Protein AF-A0A3R7E084-F1 (afdb_monomer)

Mean predicted aligned error: 5.72 Å

Sequence (171 aa):
MRIHSAKRRTLEVGSLAIGVVLSLILIKILPYFLVARTPYEIAILFHFLCGVFVVSAVGMILEEDSRLGGLLLAAISIPLLYHSSSVGYIIIEGLLAGMVVGCLLDLYVIYKNRFDVLAGTSRTFLTGFFIIFTVYLSYGFLMQLPSVSAMDVYKFIILFALLISLYILLL

Structure (mmCIF, N/CA/C/O backbone):
data_AF-A0A3R7E084-F1
#
_entry.id   AF-A0A3R7E084-F1
#
loop_
_atom_site.group_PDB
_atom_site.id
_atom_site.type_symbol
_atom_site.label_atom_id
_atom_site.label_alt_id
_atom_site.label_comp_id
_atom_site.label_asym_id
_atom_site.label_entity_id
_atom_site.label_seq_id
_atom_site.pdbx_PDB_ins_code
_atom_site.Cartn_x
_atom_site.Cartn_y
_atom_site.Cartn_z
_atom_site.occupancy
_atom_site.B_iso_or_equiv
_atom_site.auth_seq_id
_atom_site.auth_comp_id
_atom_site.auth_asym_id
_atom_site.auth_atom_id
_atom_site.pdbx_PDB_model_num
ATOM 1 N N . MET A 1 1 ? -8.320 16.146 30.839 1.00 42.44 1 MET A N 1
ATOM 2 C CA . MET A 1 1 ? -8.218 15.238 29.671 1.00 42.44 1 MET A CA 1
ATOM 3 C C . MET A 1 1 ? -7.923 16.012 28.365 1.00 42.44 1 MET A C 1
ATOM 5 O O . MET A 1 1 ? -8.680 15.929 27.415 1.00 42.44 1 MET A O 1
ATOM 9 N N . ARG A 1 2 ? -6.834 16.806 28.297 1.00 40.50 2 ARG A N 1
ATOM 10 C CA . ARG A 1 2 ? -6.445 17.592 27.090 1.00 40.50 2 ARG A CA 1
ATOM 11 C C . ARG A 1 2 ? -5.050 17.246 26.543 1.00 40.50 2 ARG A C 1
ATOM 13 O O . ARG A 1 2 ? -4.794 17.445 25.360 1.00 40.50 2 ARG A O 1
ATOM 20 N N . ILE A 1 3 ? -4.185 16.660 27.376 1.00 45.47 3 ILE A N 1
ATOM 21 C CA . ILE A 1 3 ? -2.766 16.400 27.073 1.00 45.47 3 ILE A CA 1
ATOM 22 C C . ILE A 1 3 ? -2.585 15.208 26.108 1.00 45.47 3 ILE A C 1
ATOM 24 O O . ILE A 1 3 ? -1.669 15.213 25.292 1.00 45.47 3 ILE A O 1
ATOM 28 N N . HIS A 1 4 ? -3.510 14.238 26.098 1.00 53.62 4 HIS A N 1
ATOM 29 C CA . HIS A 1 4 ? -3.474 13.113 25.150 1.00 53.62 4 HIS A CA 1
ATOM 30 C C . HIS A 1 4 ? -3.796 13.501 23.696 1.00 53.62 4 HIS A C 1
ATOM 32 O O . HIS A 1 4 ? -3.401 12.782 22.782 1.00 53.62 4 HIS A O 1
ATOM 38 N N . SER A 1 5 ? -4.472 14.633 23.457 1.00 67.31 5 SER A N 1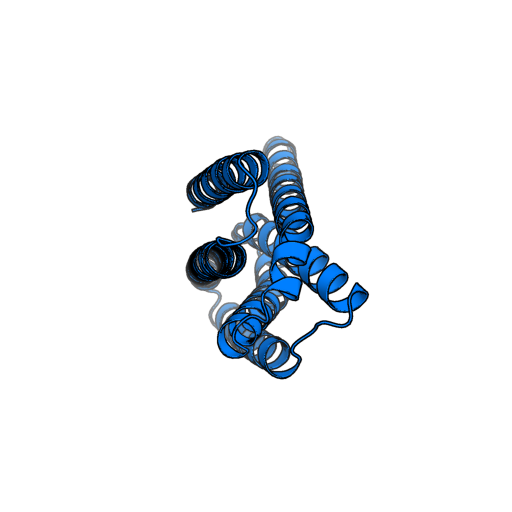
ATOM 39 C CA . SER A 1 5 ? -4.931 15.003 22.108 1.00 67.31 5 SER A CA 1
ATOM 40 C C . SER A 1 5 ? -3.798 15.487 21.197 1.00 67.31 5 SER A C 1
ATOM 42 O O . SER A 1 5 ? -3.760 15.119 20.028 1.00 67.31 5 SER A O 1
ATOM 44 N N . ALA A 1 6 ? -2.838 16.254 21.727 1.00 74.50 6 ALA A N 1
ATOM 45 C CA . ALA A 1 6 ? -1.759 16.831 20.927 1.00 74.50 6 ALA A CA 1
ATOM 46 C C . ALA A 1 6 ? -0.766 15.761 20.455 1.00 74.50 6 ALA A C 1
ATOM 48 O O . ALA A 1 6 ? -0.497 15.670 19.262 1.00 74.50 6 ALA A O 1
ATOM 49 N N . LYS A 1 7 ? -0.300 14.894 21.369 1.00 79.00 7 LYS A N 1
ATOM 50 C CA . LYS A 1 7 ? 0.592 13.768 21.038 1.00 79.00 7 LYS A CA 1
ATOM 51 C C . LYS A 1 7 ? -0.057 12.803 20.038 1.00 79.00 7 LYS A C 1
ATOM 53 O O . LYS A 1 7 ? 0.599 12.311 19.125 1.00 79.00 7 LYS A O 1
ATOM 58 N N . ARG A 1 8 ? -1.359 12.547 20.181 1.00 74.56 8 ARG A N 1
ATOM 59 C CA . ARG A 1 8 ? -2.104 11.680 19.262 1.00 74.56 8 ARG A CA 1
ATOM 60 C C . ARG A 1 8 ? -2.255 12.316 17.882 1.00 74.56 8 ARG A C 1
ATOM 62 O O . ARG A 1 8 ? -1.943 11.675 16.889 1.00 74.56 8 ARG A O 1
ATOM 69 N N . ARG A 1 9 ? -2.600 13.604 17.824 1.00 79.38 9 ARG A N 1
ATOM 70 C CA . ARG A 1 9 ? -2.677 14.363 16.570 1.00 79.38 9 ARG A CA 1
ATOM 71 C C . ARG A 1 9 ? -1.329 14.426 15.849 1.00 79.38 9 ARG A C 1
ATOM 73 O O . ARG A 1 9 ? -1.291 14.297 14.633 1.00 79.38 9 ARG A O 1
ATOM 80 N N . THR A 1 10 ? -0.216 14.569 16.575 1.00 82.81 10 THR A N 1
ATOM 81 C CA . THR A 1 10 ? 1.123 14.511 15.961 1.00 82.81 10 THR A CA 1
ATOM 82 C C . THR A 1 10 ? 1.438 13.135 15.380 1.00 82.81 10 THR A C 1
ATOM 84 O O . THR A 1 10 ? 2.051 13.063 14.321 1.00 82.81 10 THR A O 1
ATOM 87 N N . LEU A 1 11 ? 0.989 12.050 16.022 1.00 82.38 11 LEU A N 1
ATOM 88 C CA . LEU A 1 11 ? 1.155 10.695 15.488 1.00 82.38 11 LEU A CA 1
ATOM 89 C C . LEU A 1 11 ? 0.283 10.464 14.248 1.00 82.38 11 LEU A C 1
ATOM 91 O O . LEU A 1 11 ? 0.749 9.854 13.293 1.00 82.38 11 LEU A O 1
ATOM 95 N N . GLU A 1 12 ? -0.939 10.996 14.222 1.00 83.38 12 GLU A N 1
ATOM 96 C CA . GLU A 1 12 ? -1.832 10.920 13.056 1.00 83.38 12 GLU A CA 1
ATOM 97 C C . GLU A 1 12 ? -1.249 11.652 11.855 1.00 83.38 12 GLU A C 1
ATOM 99 O O . GLU A 1 12 ? -1.110 11.067 10.781 1.00 83.38 12 GLU A O 1
ATOM 104 N N . VAL A 1 13 ? -0.816 12.898 12.057 1.00 85.12 13 VAL A N 1
ATOM 105 C CA . VAL A 1 13 ? -0.126 13.676 11.022 1.00 85.12 13 VAL A CA 1
ATOM 106 C C . VAL A 1 13 ? 1.155 12.966 10.578 1.00 85.12 13 VAL A C 1
ATOM 108 O O . VAL A 1 13 ? 1.422 12.897 9.383 1.00 85.12 13 VAL A O 1
ATOM 111 N N . GLY A 1 14 ? 1.911 12.385 11.514 1.00 84.31 14 GLY A N 1
ATOM 112 C CA . GLY A 1 14 ? 3.096 11.585 11.210 1.00 84.31 14 GLY A CA 1
ATOM 113 C C . GLY A 1 14 ? 2.778 10.369 10.340 1.00 84.31 14 GLY A C 1
ATOM 114 O O . GLY A 1 14 ? 3.439 10.164 9.328 1.00 84.31 14 GLY A O 1
ATOM 115 N N . SER A 1 15 ? 1.737 9.602 10.676 1.00 81.00 15 SER A N 1
ATOM 116 C CA . SER A 1 15 ? 1.322 8.416 9.913 1.00 81.00 15 SER A CA 1
ATOM 117 C C . SER A 1 15 ? 0.885 8.763 8.488 1.00 81.00 15 SER A C 1
ATOM 119 O O . SER A 1 15 ? 1.303 8.101 7.539 1.00 81.00 15 SER A O 1
ATOM 121 N N . LEU A 1 16 ? 0.131 9.856 8.326 1.00 85.81 16 LEU A N 1
ATOM 122 C CA . LEU A 1 16 ? -0.249 10.387 7.020 1.00 85.81 16 LEU A CA 1
ATOM 123 C C . LEU A 1 16 ? 0.979 10.832 6.228 1.00 85.81 16 LEU A C 1
ATOM 125 O O . LEU A 1 16 ? 1.123 10.456 5.071 1.00 85.81 16 LEU A O 1
ATOM 129 N N . ALA A 1 17 ? 1.881 11.598 6.847 1.00 86.81 17 ALA A N 1
ATOM 130 C CA . ALA A 1 17 ? 3.093 12.072 6.190 1.00 86.81 17 ALA A CA 1
ATOM 131 C C . ALA A 1 17 ? 3.975 10.902 5.730 1.00 86.81 17 ALA A C 1
ATOM 133 O O . ALA A 1 17 ? 4.420 10.895 4.586 1.00 86.81 17 ALA A O 1
ATOM 134 N N . ILE A 1 18 ? 4.176 9.891 6.581 1.00 86.56 18 ILE A N 1
ATOM 135 C CA . ILE A 1 18 ? 4.950 8.689 6.243 1.00 86.56 18 ILE A CA 1
ATOM 136 C C . ILE A 1 18 ? 4.272 7.917 5.106 1.00 86.56 18 ILE A C 1
ATOM 138 O O . ILE A 1 18 ? 4.943 7.561 4.140 1.00 86.56 18 ILE A O 1
ATOM 142 N N . GLY A 1 19 ? 2.955 7.702 5.179 1.00 86.19 19 GLY A N 1
ATOM 143 C CA . GLY A 1 19 ? 2.199 7.010 4.133 1.00 86.19 19 GLY A CA 1
ATOM 144 C C . GLY A 1 19 ? 2.248 7.737 2.788 1.00 86.19 19 GLY A C 1
ATOM 145 O O . GLY A 1 19 ? 2.515 7.112 1.764 1.00 86.19 19 GLY A O 1
ATOM 146 N N . VAL A 1 20 ? 2.094 9.065 2.792 1.00 88.06 20 VAL A N 1
ATOM 147 C CA . VAL A 1 20 ? 2.203 9.895 1.585 1.00 88.06 20 VAL A CA 1
ATOM 148 C C . VAL A 1 20 ? 3.620 9.846 1.025 1.00 88.06 20 VAL A C 1
ATOM 150 O O . VAL A 1 20 ? 3.780 9.600 -0.167 1.00 88.06 20 VAL A O 1
ATOM 153 N N . VAL A 1 21 ? 4.653 10.029 1.852 1.00 88.50 21 VAL A N 1
ATOM 154 C CA . VAL A 1 21 ? 6.055 9.944 1.408 1.00 88.50 21 VAL A CA 1
ATOM 155 C C . VAL A 1 21 ? 6.340 8.578 0.793 1.00 88.50 21 VAL A C 1
ATOM 157 O O . VAL A 1 21 ? 6.902 8.516 -0.300 1.00 88.50 21 VAL A O 1
ATOM 160 N N . LEU A 1 22 ? 5.899 7.496 1.439 1.00 85.50 22 LEU A N 1
ATOM 161 C CA . LEU A 1 22 ? 6.004 6.150 0.888 1.00 85.50 22 LEU A CA 1
ATOM 162 C C . LEU A 1 22 ? 5.288 6.074 -0.468 1.00 85.50 22 LEU A C 1
ATOM 164 O O . LEU A 1 22 ? 5.922 5.714 -1.453 1.00 85.50 22 LEU A O 1
ATOM 168 N N . SER A 1 23 ? 4.027 6.500 -0.569 1.00 89.00 23 SER A N 1
ATOM 169 C CA . SER A 1 23 ? 3.277 6.478 -1.834 1.00 89.00 23 SER A CA 1
ATOM 170 C C . SER A 1 23 ? 3.982 7.250 -2.960 1.00 89.00 23 SER A C 1
ATOM 172 O O . SER A 1 23 ? 4.081 6.745 -4.073 1.00 89.00 23 SER A O 1
ATOM 174 N N . LEU A 1 24 ? 4.556 8.424 -2.674 1.00 88.31 24 LEU A N 1
ATOM 175 C CA . LEU A 1 24 ? 5.272 9.245 -3.653 1.00 88.31 24 LEU A CA 1
ATOM 176 C C . LEU A 1 24 ? 6.551 8.568 -4.137 1.00 88.31 24 LEU A C 1
ATOM 178 O O . LEU A 1 24 ? 6.876 8.625 -5.325 1.00 88.31 24 LEU A O 1
ATOM 182 N N . ILE A 1 25 ? 7.273 7.919 -3.225 1.00 83.75 25 ILE A N 1
ATOM 183 C CA . ILE A 1 25 ? 8.448 7.124 -3.570 1.00 83.75 25 ILE A CA 1
ATOM 184 C C . ILE A 1 25 ? 8.026 5.983 -4.492 1.00 83.75 25 ILE A C 1
ATOM 186 O O . ILE A 1 25 ? 8.582 5.861 -5.578 1.00 83.75 25 ILE A O 1
ATOM 190 N N . LEU A 1 26 ? 7.005 5.213 -4.111 1.00 81.62 26 LEU A N 1
ATOM 191 C CA . LEU A 1 26 ? 6.470 4.100 -4.901 1.00 81.62 26 LEU A CA 1
ATOM 192 C C . LEU A 1 26 ? 6.011 4.557 -6.300 1.00 81.62 26 LEU A C 1
ATOM 194 O O . LEU A 1 26 ? 6.388 3.944 -7.297 1.00 81.62 26 LEU A O 1
ATOM 198 N N . ILE A 1 27 ? 5.299 5.685 -6.394 1.00 85.94 27 ILE A N 1
ATOM 199 C CA . ILE A 1 27 ? 4.880 6.315 -7.659 1.00 85.94 27 ILE A CA 1
ATOM 200 C C . ILE A 1 27 ? 6.080 6.650 -8.539 1.00 85.94 27 ILE A C 1
ATOM 202 O O . ILE A 1 27 ? 6.070 6.352 -9.728 1.00 85.94 27 ILE A O 1
ATOM 206 N N . LYS A 1 28 ? 7.140 7.239 -7.976 1.00 80.19 28 LYS A N 1
ATOM 207 C CA . LYS A 1 28 ? 8.340 7.603 -8.744 1.00 80.19 28 LYS A CA 1
ATOM 208 C C . LYS A 1 28 ? 9.044 6.383 -9.342 1.00 80.19 28 LYS A C 1
ATOM 210 O O . LYS A 1 28 ? 9.791 6.519 -10.309 1.00 80.19 28 LYS A O 1
ATOM 215 N N . ILE A 1 29 ? 8.809 5.205 -8.774 1.00 71.06 29 ILE A N 1
ATOM 216 C CA . ILE A 1 29 ? 9.390 3.948 -9.236 1.00 71.06 29 ILE A CA 1
ATOM 217 C C . ILE A 1 29 ? 8.468 3.259 -10.247 1.00 71.06 29 ILE A C 1
ATOM 219 O O . ILE A 1 29 ? 8.959 2.592 -11.152 1.00 71.06 29 ILE A O 1
ATOM 223 N N . LEU A 1 30 ? 7.154 3.477 -10.171 1.00 70.12 30 LEU A N 1
ATOM 224 C CA . LEU A 1 30 ? 6.151 2.879 -11.059 1.00 70.12 30 LEU A CA 1
ATOM 225 C C . LEU A 1 30 ? 6.410 3.051 -12.586 1.00 70.12 30 LEU A C 1
ATOM 227 O O . LEU A 1 30 ? 5.999 2.223 -13.391 1.00 70.12 30 LEU A O 1
ATOM 231 N N . PRO A 1 31 ? 7.144 4.052 -13.082 1.00 66.81 31 PRO A N 1
ATOM 232 C CA . PRO A 1 31 ? 7.545 4.058 -14.491 1.00 66.81 31 PRO A CA 1
ATOM 233 C C . PRO A 1 31 ? 8.500 2.913 -14.864 1.00 66.81 31 PRO A C 1
ATOM 235 O O . PRO A 1 31 ? 8.349 2.315 -15.929 1.00 66.81 31 PRO A O 1
ATOM 238 N N . TYR A 1 32 ? 9.423 2.527 -13.971 1.00 61.81 32 TYR A N 1
ATOM 239 C CA . TYR A 1 32 ? 10.217 1.299 -14.140 1.00 61.81 32 TYR A CA 1
ATOM 240 C C . TYR A 1 32 ? 9.314 0.057 -14.166 1.00 61.81 32 TYR A C 1
ATOM 242 O O . TYR A 1 32 ? 9.676 -0.968 -14.744 1.00 61.81 32 TYR A O 1
ATOM 250 N N . PHE A 1 33 ? 8.119 0.174 -13.574 1.00 56.25 33 PHE A N 1
ATOM 251 C CA . PHE A 1 33 ? 7.110 -0.865 -13.499 1.00 56.25 33 PHE A CA 1
ATOM 252 C C . PHE A 1 33 ? 6.464 -1.110 -14.868 1.00 56.25 33 PHE A C 1
ATOM 254 O O . PHE A 1 33 ? 6.439 -2.248 -15.337 1.00 56.25 33 PHE A O 1
ATOM 261 N N . LEU A 1 34 ? 6.021 -0.053 -15.537 1.00 56.75 34 LEU A N 1
ATOM 262 C CA . LEU A 1 34 ? 5.271 -0.150 -16.792 1.00 56.75 34 LEU A CA 1
ATOM 263 C C . LEU A 1 34 ? 6.131 -0.570 -17.995 1.00 56.75 34 LEU A C 1
ATOM 265 O O . LEU A 1 34 ? 5.636 -1.228 -18.909 1.00 56.75 34 LEU A O 1
ATOM 269 N N . VAL A 1 35 ? 7.425 -0.237 -17.993 1.00 52.41 35 VAL A N 1
ATOM 270 C CA . VAL A 1 35 ? 8.344 -0.557 -19.103 1.00 52.41 35 VAL A CA 1
ATOM 271 C C . VAL A 1 35 ? 8.664 -2.056 -19.180 1.00 52.41 35 VAL A C 1
ATOM 273 O O . VAL A 1 35 ? 8.873 -2.586 -20.269 1.00 52.41 35 VAL A O 1
ATOM 276 N N . ALA A 1 36 ? 8.668 -2.767 -18.049 1.00 57.00 36 ALA A N 1
ATOM 277 C CA . ALA A 1 36 ? 9.129 -4.155 -17.973 1.00 57.00 36 ALA A CA 1
ATOM 278 C C . ALA A 1 36 ? 8.077 -5.218 -18.359 1.00 57.00 36 ALA A C 1
ATOM 280 O O . ALA A 1 36 ? 8.363 -6.404 -18.209 1.00 57.00 36 ALA A O 1
ATOM 281 N N . ARG A 1 37 ? 6.880 -4.822 -18.839 1.00 65.25 37 ARG A N 1
ATOM 282 C CA . ARG A 1 37 ? 5.719 -5.717 -19.061 1.00 65.25 37 ARG A CA 1
ATOM 283 C C . ARG A 1 37 ? 5.545 -6.686 -17.897 1.00 65.25 37 ARG A C 1
ATOM 285 O O . ARG A 1 37 ? 5.803 -7.886 -18.020 1.00 65.25 37 ARG A O 1
ATOM 292 N N . THR A 1 38 ? 5.182 -6.162 -16.739 1.00 69.94 38 THR A N 1
ATOM 293 C CA . THR A 1 38 ? 5.063 -7.023 -15.572 1.00 69.94 38 THR A CA 1
ATOM 294 C C . THR A 1 38 ? 4.059 -8.143 -15.769 1.00 69.94 38 THR A C 1
ATOM 296 O O . THR A 1 38 ? 3.042 -7.936 -16.438 1.00 69.94 38 THR A O 1
ATOM 299 N N . PRO A 1 39 ? 4.327 -9.318 -15.166 1.00 81.62 39 PRO A N 1
ATOM 300 C CA . PRO A 1 39 ? 3.371 -10.406 -15.146 1.00 81.62 39 PRO A CA 1
ATOM 301 C C . PRO A 1 39 ? 2.031 -9.901 -14.620 1.00 81.62 39 PRO A C 1
ATOM 303 O O . PRO A 1 39 ? 1.965 -9.216 -13.590 1.00 81.62 39 PRO A O 1
ATOM 306 N N . TYR A 1 40 ? 0.973 -10.226 -15.353 1.00 84.62 40 TYR A N 1
ATOM 307 C CA . TYR A 1 40 ? -0.385 -9.777 -15.067 1.00 84.62 40 TYR A CA 1
ATOM 308 C C . TYR A 1 40 ? -0.823 -10.177 -13.649 1.00 84.62 40 TYR A C 1
ATOM 310 O O . TYR A 1 40 ? -1.504 -9.419 -12.964 1.00 84.62 40 TYR A O 1
ATOM 318 N N . GLU A 1 41 ? -0.335 -11.315 -13.161 1.00 87.62 41 GLU A N 1
ATOM 319 C CA . GLU A 1 41 ? -0.578 -11.856 -11.826 1.00 87.62 41 GLU A CA 1
ATOM 320 C C . GLU A 1 41 ? -0.055 -10.928 -10.721 1.00 87.62 41 GLU A C 1
ATOM 322 O O . GLU A 1 41 ? -0.756 -10.666 -9.743 1.00 87.62 41 GLU A O 1
ATOM 327 N N . ILE A 1 42 ? 1.155 -10.377 -10.880 1.00 85.38 42 ILE A N 1
ATOM 328 C CA . ILE A 1 42 ? 1.744 -9.450 -9.899 1.00 85.38 42 ILE A CA 1
ATOM 329 C C . ILE A 1 42 ? 0.941 -8.148 -9.878 1.00 85.38 42 ILE A C 1
ATOM 331 O O . ILE A 1 42 ? 0.656 -7.598 -8.812 1.00 85.38 42 ILE A O 1
ATOM 335 N N . ALA A 1 43 ? 0.542 -7.670 -11.055 1.00 85.44 43 ALA A N 1
ATOM 336 C CA . ALA A 1 43 ? -0.240 -6.453 -11.177 1.00 85.44 43 ALA A CA 1
ATOM 337 C C . ALA A 1 43 ? -1.667 -6.619 -10.610 1.00 85.44 43 ALA A C 1
ATOM 339 O O . ALA A 1 43 ? -2.164 -5.690 -9.967 1.00 85.44 43 ALA A O 1
ATOM 340 N N . ILE A 1 44 ? -2.304 -7.790 -10.777 1.00 91.31 44 ILE A N 1
ATOM 341 C CA . ILE A 1 44 ? -3.569 -8.137 -10.102 1.00 91.31 44 ILE A CA 1
ATOM 342 C C . ILE A 1 44 ? -3.384 -8.064 -8.591 1.00 91.31 44 ILE A C 1
ATOM 344 O O . ILE A 1 44 ? -4.163 -7.391 -7.919 1.00 91.31 44 ILE A O 1
ATOM 348 N N . LEU A 1 45 ? -2.367 -8.746 -8.055 1.00 92.06 45 LEU A N 1
ATOM 349 C CA . LEU A 1 45 ? -2.136 -8.824 -6.611 1.00 92.06 45 LEU A CA 1
ATOM 350 C C . LEU A 1 45 ? -1.870 -7.446 -6.002 1.00 92.06 45 LEU A C 1
ATOM 352 O O . LEU A 1 45 ? -2.354 -7.145 -4.913 1.00 92.06 45 LEU A O 1
ATOM 356 N N . PHE A 1 46 ? -1.150 -6.586 -6.721 1.00 90.00 46 PHE A N 1
ATOM 357 C CA . PHE A 1 46 ? -0.927 -5.206 -6.310 1.00 90.00 46 PHE A CA 1
ATOM 358 C C . PHE A 1 46 ? -2.246 -4.427 -6.184 1.00 90.00 46 PHE A C 1
ATOM 360 O O . PHE A 1 46 ? -2.530 -3.868 -5.125 1.00 90.00 46 PHE A O 1
ATOM 367 N N . HIS A 1 47 ? -3.086 -4.438 -7.226 1.00 92.19 47 HIS A N 1
ATOM 368 C CA . HIS A 1 47 ? -4.378 -3.740 -7.195 1.00 92.19 47 HIS A CA 1
ATOM 369 C C . HIS A 1 47 ? -5.353 -4.358 -6.188 1.00 92.19 47 HIS A C 1
ATOM 371 O O . HIS A 1 47 ? -6.100 -3.627 -5.539 1.00 92.19 47 HIS A O 1
ATOM 377 N N . PHE A 1 48 ? -5.298 -5.678 -5.999 1.00 95.56 48 PHE A N 1
ATOM 378 C CA . PHE A 1 48 ? -6.014 -6.385 -4.941 1.00 95.56 48 PHE A CA 1
ATOM 379 C C . PHE A 1 48 ? -5.655 -5.842 -3.561 1.00 95.56 48 PHE A C 1
ATOM 381 O O . PHE A 1 48 ? -6.545 -5.448 -2.809 1.00 95.56 48 PHE A O 1
ATOM 388 N N . LEU A 1 49 ? -4.367 -5.730 -3.238 1.00 95.31 49 LEU A N 1
ATOM 389 C CA . LEU A 1 49 ? -3.945 -5.183 -1.950 1.00 95.31 49 LEU A CA 1
ATOM 390 C C . LEU A 1 49 ? -4.347 -3.718 -1.781 1.00 95.31 49 LEU A C 1
ATOM 392 O O . LEU A 1 49 ? -4.818 -3.345 -0.709 1.00 95.31 49 LEU A O 1
ATOM 396 N N . CYS A 1 50 ? -4.246 -2.901 -2.832 1.00 94.25 50 CYS A N 1
ATOM 397 C CA . CYS A 1 50 ? -4.757 -1.532 -2.789 1.00 94.25 50 CYS A CA 1
ATOM 398 C C . CYS A 1 50 ? -6.266 -1.489 -2.490 1.00 94.25 50 CYS A C 1
ATOM 400 O O . CYS A 1 50 ? -6.692 -0.671 -1.680 1.00 94.25 50 CYS A O 1
ATOM 402 N N . GLY A 1 51 ? -7.062 -2.381 -3.089 1.00 96.38 51 GLY A N 1
ATOM 403 C CA . GLY A 1 51 ? -8.498 -2.494 -2.818 1.00 96.38 51 GLY A CA 1
ATOM 404 C C . GLY A 1 51 ? -8.802 -2.880 -1.372 1.00 96.38 51 GLY A C 1
ATOM 405 O O . GLY A 1 51 ? -9.638 -2.238 -0.734 1.00 96.38 51 GLY A O 1
ATOM 406 N N . VAL A 1 52 ? -8.077 -3.869 -0.834 1.00 96.75 52 VAL A N 1
ATOM 407 C CA . VAL A 1 52 ? -8.178 -4.252 0.583 1.00 96.75 52 VAL A CA 1
ATOM 408 C C . VAL A 1 52 ? -7.842 -3.060 1.479 1.00 96.75 52 VAL A C 1
ATOM 410 O O . VAL A 1 52 ? -8.612 -2.737 2.375 1.00 96.75 52 VAL A O 1
ATOM 413 N N . PHE A 1 53 ? -6.733 -2.362 1.216 1.00 96.25 53 PHE A N 1
ATOM 414 C CA . PHE A 1 53 ? -6.290 -1.226 2.027 1.00 96.25 53 PHE A CA 1
ATOM 415 C C . PHE A 1 53 ? -7.271 -0.066 2.039 1.00 96.25 53 PHE A C 1
ATOM 417 O O . PHE A 1 53 ? -7.506 0.491 3.108 1.00 96.25 53 PHE A O 1
ATOM 424 N N . VAL A 1 54 ? -7.841 0.300 0.888 1.00 96.19 54 VAL A N 1
ATOM 425 C CA . VAL A 1 54 ? -8.812 1.399 0.819 1.00 96.19 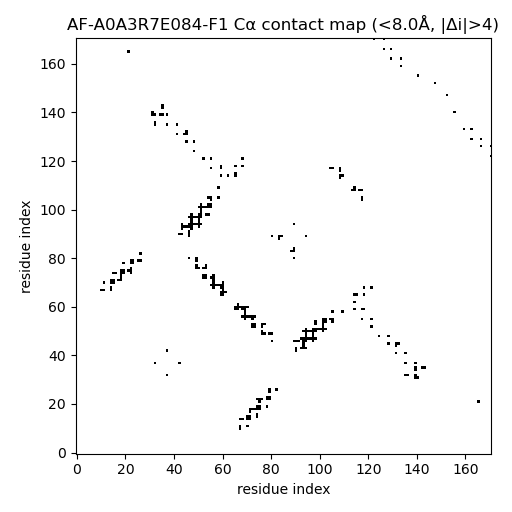54 VAL A CA 1
ATOM 426 C C . VAL A 1 54 ? -10.029 1.087 1.676 1.00 96.19 54 VAL A C 1
ATOM 428 O O . VAL A 1 54 ? -10.456 1.943 2.447 1.00 96.19 54 VAL A O 1
ATOM 431 N N . VAL A 1 55 ? -10.576 -0.126 1.563 1.00 96.81 55 VAL A N 1
ATOM 432 C CA . VAL A 1 55 ? -11.774 -0.486 2.323 1.00 96.81 55 VAL A CA 1
ATOM 433 C C . VAL A 1 55 ? -11.435 -0.654 3.799 1.00 96.81 55 VAL A C 1
ATOM 435 O O . VAL A 1 55 ? -12.011 0.059 4.609 1.00 96.81 55 VAL A O 1
ATOM 438 N N . SER A 1 56 ? -10.421 -1.451 4.146 1.00 94.56 56 SER A N 1
ATOM 439 C CA . SER A 1 56 ? -10.019 -1.653 5.544 1.00 94.56 56 SER A CA 1
ATOM 440 C C . SER A 1 56 ? -9.569 -0.371 6.246 1.00 94.56 56 SER A C 1
ATOM 442 O O . SER A 1 56 ? -9.696 -0.258 7.465 1.00 94.56 56 SER A O 1
ATOM 444 N N . ALA A 1 57 ? -9.086 0.632 5.508 1.00 94.94 57 ALA A N 1
ATOM 445 C CA . ALA A 1 57 ? -8.839 1.953 6.071 1.00 94.94 57 ALA A CA 1
ATOM 446 C C . ALA A 1 57 ? -10.120 2.600 6.612 1.00 94.94 57 ALA A C 1
ATOM 448 O O . ALA A 1 57 ? -10.067 3.223 7.671 1.00 94.94 57 ALA A O 1
ATOM 449 N N . VAL A 1 58 ? -11.261 2.433 5.935 1.00 94.00 58 VAL A N 1
ATOM 450 C CA . VAL A 1 58 ? -12.556 2.955 6.392 1.00 94.00 58 VAL A CA 1
ATOM 451 C C . VAL A 1 58 ? -12.932 2.317 7.724 1.00 94.00 58 VAL A C 1
ATOM 453 O O . VAL A 1 58 ? -13.131 3.053 8.691 1.00 94.00 58 VAL A O 1
ATOM 456 N N . GLY A 1 59 ? -12.950 0.982 7.813 1.00 90.00 59 GLY A N 1
ATOM 457 C CA . GLY A 1 59 ? -13.232 0.277 9.065 1.00 90.00 59 GLY A CA 1
ATOM 458 C C . GLY A 1 59 ? -12.293 0.685 10.202 1.00 90.00 59 GLY A C 1
ATOM 459 O O . GLY A 1 59 ? -12.745 0.966 11.310 1.00 90.00 59 GLY A O 1
ATOM 460 N N . MET A 1 60 ? -10.991 0.808 9.923 1.00 90.88 60 MET A N 1
ATOM 461 C CA . MET A 1 60 ? -9.996 1.185 10.933 1.00 90.88 60 MET A CA 1
ATOM 462 C C . MET A 1 60 ? -10.080 2.649 11.381 1.00 90.88 60 MET A C 1
ATOM 464 O O . MET A 1 60 ? -9.720 2.929 12.523 1.00 90.88 60 MET A O 1
ATOM 468 N N . ILE A 1 61 ? -10.504 3.582 10.519 1.00 91.38 61 ILE A N 1
ATOM 469 C CA . ILE A 1 61 ? -10.641 5.013 10.859 1.00 91.38 61 ILE A CA 1
ATOM 470 C C . ILE A 1 61 ? -11.806 5.254 11.825 1.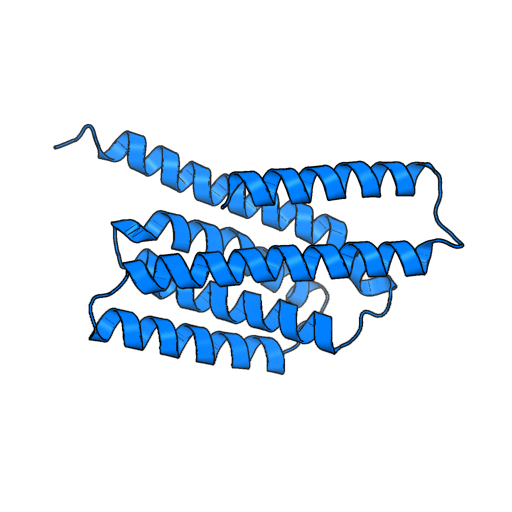00 91.38 61 ILE A C 1
ATOM 472 O O . ILE A 1 61 ? -11.735 6.190 12.627 1.00 91.38 61 ILE A O 1
ATOM 476 N N . LEU A 1 62 ? -12.853 4.425 11.756 1.00 87.19 62 LEU A N 1
ATOM 477 C CA . LEU A 1 62 ? -14.010 4.520 12.648 1.00 87.19 62 LEU A CA 1
ATOM 478 C C . LEU A 1 62 ? -13.643 4.216 14.102 1.00 87.19 62 LEU A C 1
ATOM 480 O O . LEU A 1 62 ? -14.212 4.830 15.001 1.00 87.19 62 LEU A O 1
ATOM 484 N N . GLU A 1 63 ? -12.675 3.324 14.322 1.00 87.44 63 GLU A N 1
ATOM 485 C CA . GLU A 1 63 ? -12.242 2.941 15.660 1.00 87.44 63 GLU A CA 1
ATOM 486 C C . GLU A 1 63 ? -10.985 3.698 16.096 1.00 87.44 63 GLU A C 1
ATOM 488 O O . GLU A 1 63 ? -9.954 3.751 15.420 1.00 87.44 63 GLU A O 1
ATOM 493 N N . GLU A 1 64 ? -11.069 4.283 17.285 1.00 83.38 64 GLU A N 1
ATOM 494 C CA . GLU A 1 64 ? -10.077 5.208 17.813 1.00 83.38 64 GLU A CA 1
ATOM 495 C C . GLU A 1 64 ? -8.669 4.597 17.938 1.00 83.38 64 GLU A C 1
ATOM 497 O O . GLU A 1 64 ? -7.675 5.267 17.623 1.00 83.38 64 GLU A O 1
ATOM 502 N N . ASP A 1 65 ? -8.577 3.340 18.365 1.00 82.12 65 ASP A N 1
ATOM 503 C CA . ASP A 1 65 ? -7.303 2.656 18.605 1.00 82.12 65 ASP A CA 1
ATOM 504 C C . ASP A 1 65 ? -6.618 2.198 17.307 1.00 82.12 65 ASP A C 1
ATOM 506 O O . ASP A 1 65 ? -5.388 2.117 17.245 1.00 82.12 65 ASP A O 1
ATOM 510 N N . SER A 1 66 ? -7.382 1.969 16.235 1.00 85.56 66 SER A N 1
ATOM 511 C CA . SER A 1 66 ? -6.855 1.556 14.925 1.00 85.56 66 SER A CA 1
ATOM 512 C C . SER A 1 66 ? -6.734 2.691 13.909 1.00 85.56 66 SER A C 1
ATOM 514 O O . SER A 1 66 ? -6.136 2.494 12.847 1.00 85.56 66 SER A O 1
ATOM 516 N N . ARG A 1 67 ? -7.238 3.891 14.229 1.00 89.06 67 ARG A N 1
ATOM 517 C CA . ARG A 1 67 ? -7.313 5.034 13.305 1.00 89.06 67 ARG A CA 1
ATOM 518 C C . ARG A 1 67 ? -5.991 5.372 12.626 1.00 89.06 67 ARG A C 1
ATOM 520 O O . ARG A 1 67 ? -5.975 5.650 11.431 1.00 89.06 67 ARG A O 1
ATOM 527 N N . LEU A 1 68 ? -4.878 5.307 13.359 1.00 87.75 68 LEU A N 1
ATOM 528 C CA . LEU A 1 68 ? -3.534 5.536 12.808 1.00 87.75 68 LEU A CA 1
ATOM 529 C C . LEU A 1 68 ? -3.201 4.572 11.664 1.00 87.75 68 LEU A C 1
ATOM 531 O O . LEU A 1 68 ? -2.683 4.991 10.632 1.00 87.75 68 LEU A O 1
ATOM 535 N N . GLY A 1 69 ? -3.523 3.290 11.840 1.00 87.25 69 GLY A N 1
ATOM 536 C CA . GLY A 1 69 ? -3.319 2.280 10.809 1.00 87.25 69 GLY A CA 1
ATOM 537 C C . GLY A 1 69 ? -4.203 2.541 9.594 1.00 87.25 69 GLY A C 1
ATOM 538 O O . GLY A 1 69 ? -3.711 2.505 8.472 1.00 87.25 69 GLY A O 1
ATOM 539 N N . GLY A 1 70 ? -5.473 2.899 9.806 1.00 90.88 70 GLY A N 1
ATOM 540 C CA . GLY A 1 70 ? -6.379 3.238 8.707 1.00 90.88 70 GLY A CA 1
ATOM 541 C C . GLY A 1 70 ? -5.907 4.448 7.894 1.00 90.88 70 GLY A C 1
ATOM 542 O O . GLY A 1 70 ? -5.865 4.389 6.666 1.00 90.88 70 GLY A O 1
ATOM 543 N N . LEU A 1 71 ? -5.457 5.515 8.563 1.00 92.50 71 LEU A N 1
ATOM 544 C CA . LEU A 1 71 ? -4.883 6.692 7.900 1.00 92.50 71 LEU A CA 1
ATOM 545 C C . LEU A 1 71 ? -3.631 6.344 7.085 1.00 92.50 71 LEU A C 1
ATOM 547 O O . LEU A 1 71 ? -3.495 6.812 5.956 1.00 92.50 71 LEU A O 1
ATOM 551 N N . LEU A 1 72 ? -2.741 5.508 7.628 1.00 91.38 72 LEU A N 1
ATOM 552 C CA . LEU A 1 72 ? -1.553 5.030 6.921 1.00 91.38 72 LEU A CA 1
ATOM 553 C C . LEU A 1 72 ? -1.932 4.233 5.662 1.00 91.38 72 LEU A C 1
ATOM 555 O O . LEU A 1 72 ? -1.411 4.514 4.584 1.00 91.38 72 LEU A O 1
ATOM 559 N N . LEU A 1 73 ? -2.853 3.272 5.778 1.00 93.69 73 LEU A N 1
ATOM 560 C CA . LEU A 1 73 ? -3.306 2.455 4.647 1.00 93.69 73 LEU A CA 1
ATOM 561 C C . LEU A 1 73 ? -3.926 3.309 3.539 1.00 93.69 73 LEU A C 1
ATOM 563 O O . LEU A 1 73 ? -3.599 3.126 2.363 1.00 93.69 73 LEU A O 1
ATOM 567 N N . ALA A 1 74 ? -4.774 4.273 3.903 1.00 94.50 74 ALA A N 1
ATOM 568 C CA . ALA A 1 74 ? -5.360 5.221 2.960 1.00 94.50 74 ALA A CA 1
ATOM 569 C C . ALA A 1 74 ? -4.285 6.092 2.291 1.00 94.50 74 ALA A C 1
ATOM 571 O O . ALA A 1 74 ? -4.279 6.238 1.069 1.00 94.50 74 ALA A O 1
ATOM 572 N N . ALA A 1 75 ? -3.342 6.624 3.073 1.00 93.19 75 ALA A N 1
ATOM 573 C CA . ALA A 1 75 ? -2.257 7.467 2.575 1.00 93.19 75 ALA A CA 1
ATOM 574 C C . ALA A 1 75 ? -1.305 6.734 1.619 1.00 93.19 75 ALA A C 1
ATOM 576 O O . ALA A 1 75 ? -0.718 7.372 0.752 1.00 93.19 75 ALA A O 1
ATOM 577 N N . ILE A 1 76 ? -1.164 5.413 1.751 1.00 91.44 76 ILE A N 1
ATOM 578 C CA . ILE A 1 76 ? -0.392 4.590 0.815 1.00 91.44 76 ILE A CA 1
ATOM 579 C C . ILE A 1 76 ? -1.219 4.292 -0.440 1.00 91.44 76 ILE A C 1
ATOM 581 O O . ILE A 1 76 ? -0.773 4.541 -1.559 1.00 91.44 76 ILE A O 1
ATOM 585 N N . SER A 1 77 ? -2.424 3.748 -0.262 1.00 93.19 77 SER A N 1
ATOM 586 C CA . SER A 1 77 ? -3.213 3.161 -1.352 1.00 93.19 77 SER A CA 1
ATOM 587 C C . SER A 1 77 ? -3.880 4.191 -2.265 1.00 93.19 77 SER A C 1
ATOM 589 O O . SER A 1 77 ? -3.869 4.005 -3.481 1.00 93.19 77 SER A O 1
ATOM 591 N N . ILE A 1 78 ? -4.419 5.290 -1.724 1.00 94.19 78 ILE A N 1
ATOM 592 C CA . ILE A 1 78 ? -5.159 6.283 -2.518 1.00 94.19 78 ILE A CA 1
ATOM 593 C C . ILE A 1 78 ? -4.254 6.971 -3.551 1.00 94.19 78 ILE A C 1
ATOM 595 O O . ILE A 1 78 ? -4.626 6.985 -4.727 1.00 94.19 78 ILE A O 1
ATOM 599 N N . PRO A 1 79 ? -3.066 7.506 -3.196 1.00 93.31 79 PRO A N 1
ATOM 600 C CA . PRO A 1 79 ? -2.202 8.142 -4.189 1.00 93.31 79 PRO A CA 1
ATOM 601 C C . PRO A 1 79 ? -1.706 7.157 -5.250 1.00 93.31 79 PRO A C 1
ATOM 603 O O . PRO A 1 79 ? -1.608 7.526 -6.420 1.00 93.31 79 PRO A O 1
ATOM 606 N N . LEU A 1 80 ? -1.442 5.902 -4.867 1.00 90.81 80 LEU A N 1
ATOM 607 C CA . LEU A 1 80 ? -1.048 4.855 -5.811 1.00 90.81 80 LEU A CA 1
ATOM 608 C C . LEU A 1 80 ? -2.149 4.572 -6.827 1.00 90.81 80 LEU A C 1
ATOM 610 O O . LEU A 1 80 ? -1.881 4.590 -8.024 1.00 90.81 80 LEU A O 1
ATOM 614 N N . LEU A 1 81 ? -3.388 4.382 -6.369 1.00 92.31 81 LEU A N 1
ATOM 615 C CA . LEU A 1 81 ? -4.531 4.165 -7.255 1.00 92.31 81 LEU A CA 1
ATOM 616 C C . LEU A 1 81 ? -4.805 5.378 -8.144 1.00 92.31 81 LEU A C 1
ATOM 618 O O . LEU A 1 81 ? -5.078 5.211 -9.331 1.00 92.31 81 LEU A O 1
ATOM 622 N N . TYR A 1 82 ? -4.685 6.593 -7.603 1.00 92.88 82 TYR A N 1
ATOM 623 C CA . TYR A 1 82 ? -4.821 7.819 -8.387 1.00 92.88 82 TYR A CA 1
ATOM 624 C C . TYR A 1 82 ? -3.776 7.890 -9.505 1.00 92.88 82 TYR A C 1
ATOM 626 O O . TYR A 1 82 ? -4.114 8.150 -10.662 1.00 92.88 82 TYR A O 1
ATOM 634 N N . HIS A 1 83 ? -2.510 7.608 -9.188 1.00 90.00 83 HIS A N 1
ATOM 635 C CA . HIS A 1 83 ? -1.454 7.597 -10.190 1.00 90.00 83 HIS A CA 1
ATOM 636 C C . HIS A 1 83 ? -1.664 6.490 -11.232 1.00 90.00 83 HIS A C 1
ATOM 638 O O . HIS A 1 83 ? -1.652 6.787 -12.427 1.00 90.00 83 HIS A O 1
ATOM 644 N N . SER A 1 84 ? -1.948 5.258 -10.804 1.00 87.25 84 SER A N 1
ATOM 645 C CA . SER A 1 84 ? -2.306 4.145 -11.694 1.00 87.25 84 SER A CA 1
ATOM 646 C C . SER A 1 84 ? -3.452 4.514 -12.642 1.00 87.25 84 SER A C 1
ATOM 648 O O . SER A 1 84 ? -3.357 4.288 -13.849 1.00 87.25 84 SER A O 1
ATOM 650 N N . SER A 1 85 ? -4.496 5.176 -12.126 1.00 89.00 85 SER A N 1
ATOM 651 C CA . SER A 1 85 ? -5.602 5.699 -12.935 1.00 89.00 85 SER A CA 1
ATOM 652 C C . SER A 1 85 ? -5.139 6.726 -13.962 1.00 89.00 85 SER A C 1
ATOM 654 O O . SER A 1 85 ? -5.572 6.675 -15.110 1.00 89.00 85 SER A O 1
ATOM 656 N N . SER A 1 86 ? -4.277 7.665 -13.561 1.00 88.50 86 SER A N 1
ATOM 657 C CA . SER A 1 86 ? -3.803 8.751 -14.428 1.00 88.50 86 SER A CA 1
ATOM 658 C C . SER A 1 86 ? -2.968 8.253 -15.610 1.00 88.50 86 SER A C 1
ATOM 660 O O . SER A 1 86 ? -2.963 8.878 -16.667 1.00 88.50 86 SER A O 1
ATOM 662 N N . VAL A 1 87 ? -2.301 7.107 -15.446 1.00 85.19 87 VAL A N 1
ATOM 663 C CA . VAL A 1 87 ? -1.511 6.447 -16.496 1.00 85.19 87 VAL A CA 1
ATOM 664 C C . VAL A 1 87 ? -2.351 5.413 -17.269 1.00 85.19 87 VAL A C 1
ATOM 666 O O . VAL A 1 87 ? -1.858 4.768 -18.189 1.00 85.19 87 VAL A O 1
ATOM 669 N N . GLY A 1 88 ? -3.638 5.260 -16.933 1.00 82.88 88 GLY A N 1
ATOM 670 C CA . GLY A 1 88 ? -4.550 4.324 -17.597 1.00 82.88 88 GLY A CA 1
ATOM 671 C C . GLY A 1 88 ? -4.267 2.853 -17.285 1.00 82.88 88 GLY A C 1
ATOM 672 O O . GLY A 1 88 ? -4.656 1.980 -18.057 1.00 82.88 88 GLY A O 1
ATOM 673 N N . TYR A 1 89 ? -3.587 2.566 -16.173 1.00 83.81 89 TYR A N 1
ATOM 674 C CA . TYR A 1 89 ? -3.180 1.219 -15.782 1.00 83.81 89 TYR A CA 1
ATOM 675 C C . TYR A 1 89 ? -3.825 0.827 -14.449 1.00 83.81 89 TYR A C 1
ATOM 677 O O . TYR A 1 89 ? -3.182 0.848 -13.404 1.00 83.81 89 TYR A O 1
ATOM 685 N N . ILE A 1 90 ? -5.115 0.479 -14.487 1.00 87.69 90 ILE A N 1
ATOM 686 C CA . ILE A 1 90 ? -5.832 -0.134 -13.360 1.00 87.69 90 ILE A CA 1
ATOM 687 C C . ILE A 1 90 ? -6.306 -1.518 -13.775 1.00 87.69 90 ILE A C 1
ATOM 689 O O . ILE A 1 90 ? -7.001 -1.665 -14.778 1.00 87.69 90 ILE A O 1
ATOM 693 N N . ILE A 1 91 ? -5.994 -2.518 -12.952 1.00 90.81 91 ILE A N 1
ATOM 694 C CA . ILE A 1 91 ? -6.565 -3.857 -13.094 1.00 90.81 91 ILE A CA 1
ATOM 695 C C . ILE A 1 91 ? -7.789 -3.960 -12.188 1.00 90.81 91 ILE A C 1
ATOM 697 O O . ILE A 1 91 ? -7.679 -4.117 -10.968 1.00 90.81 91 ILE A O 1
ATOM 701 N N . ILE A 1 92 ? -8.960 -3.816 -12.806 1.00 93.00 92 ILE A N 1
ATOM 702 C CA . ILE A 1 92 ? -10.249 -3.700 -12.119 1.00 93.00 92 ILE A CA 1
ATOM 703 C C . ILE A 1 92 ? -10.589 -4.993 -11.374 1.00 93.00 92 ILE A C 1
ATOM 705 O O . ILE A 1 92 ? -11.098 -4.931 -10.258 1.00 93.00 92 ILE A O 1
ATOM 709 N N . GLU A 1 93 ? -10.274 -6.154 -11.947 1.00 94.25 93 GLU A N 1
ATOM 710 C CA . GLU A 1 93 ? -10.573 -7.460 -11.355 1.00 94.25 93 GLU A CA 1
ATOM 711 C C . GLU A 1 93 ? -9.877 -7.623 -10.001 1.00 94.25 93 GLU A C 1
ATOM 713 O O . GLU A 1 93 ? -10.511 -7.988 -9.011 1.00 94.25 93 GLU A O 1
ATOM 718 N N . GLY A 1 94 ? -8.584 -7.282 -9.948 1.00 94.38 94 GLY A N 1
ATOM 719 C CA . GLY A 1 94 ? -7.807 -7.282 -8.713 1.00 94.38 94 GLY A CA 1
ATOM 720 C C . GLY A 1 94 ? -8.382 -6.296 -7.703 1.00 94.38 94 GLY A C 1
ATOM 721 O O . GLY A 1 94 ? -8.684 -6.683 -6.576 1.00 94.38 94 GLY A O 1
ATOM 722 N N . LEU A 1 95 ? -8.604 -5.047 -8.126 1.00 96.06 95 LEU A N 1
ATOM 723 C CA . LEU A 1 95 ? -9.127 -3.990 -7.260 1.00 96.06 95 LEU A CA 1
ATOM 724 C C . LEU A 1 95 ? -10.473 -4.367 -6.623 1.00 96.06 95 LEU A C 1
ATOM 726 O O . LEU A 1 95 ? -10.614 -4.277 -5.405 1.00 96.06 95 LEU A O 1
ATOM 730 N N . LEU A 1 96 ? -11.439 -4.830 -7.422 1.00 97.06 96 LEU A N 1
ATOM 731 C CA . LEU A 1 96 ? -12.765 -5.226 -6.940 1.00 97.06 96 LEU A CA 1
ATOM 732 C C . LEU A 1 96 ? -12.694 -6.427 -5.999 1.00 97.06 96 LEU A C 1
ATOM 734 O O . LEU A 1 96 ? -13.327 -6.403 -4.944 1.00 97.06 96 LEU A O 1
ATOM 738 N N . ALA A 1 97 ? -11.903 -7.450 -6.335 1.00 97.19 97 ALA A N 1
ATOM 739 C CA . ALA A 1 97 ? -11.702 -8.594 -5.449 1.00 97.19 97 ALA A CA 1
ATOM 740 C C . ALA A 1 97 ? -11.123 -8.151 -4.095 1.00 97.19 97 ALA A C 1
ATOM 742 O O . ALA A 1 97 ? -11.588 -8.595 -3.043 1.00 97.19 97 ALA A O 1
ATOM 743 N N . GLY A 1 98 ? -10.170 -7.218 -4.115 1.00 97.19 98 GLY A N 1
ATOM 744 C CA . GLY A 1 98 ? -9.600 -6.624 -2.912 1.00 97.19 98 GLY A CA 1
ATOM 745 C C . GLY A 1 98 ? -10.628 -5.862 -2.084 1.00 97.19 98 GLY A C 1
ATOM 746 O O . GLY A 1 98 ? -10.725 -6.063 -0.875 1.00 97.19 98 GLY A O 1
ATOM 747 N N . MET A 1 99 ? -11.450 -5.037 -2.735 1.00 97.44 99 MET A N 1
ATOM 748 C CA . MET A 1 99 ? -12.521 -4.293 -2.068 1.00 97.44 99 MET A CA 1
ATOM 749 C C . MET A 1 99 ? -13.553 -5.218 -1.416 1.00 97.44 99 MET A C 1
ATOM 751 O O . MET A 1 99 ? -13.983 -4.951 -0.296 1.00 97.44 99 MET A O 1
ATOM 755 N N . VAL A 1 100 ? -13.929 -6.320 -2.077 1.00 97.94 100 VAL A N 1
ATOM 756 C CA . VAL A 1 100 ? -14.843 -7.321 -1.501 1.00 97.94 100 VAL A CA 1
ATOM 757 C C . VAL A 1 100 ? -14.234 -7.939 -0.245 1.00 97.94 100 VAL A C 1
ATOM 759 O O . VAL A 1 100 ? -14.900 -7.991 0.787 1.00 97.94 100 VAL A O 1
ATOM 762 N N . VAL A 1 101 ? -12.966 -8.360 -0.296 1.00 96.50 101 VAL A N 1
ATOM 763 C CA . VAL A 1 101 ? -12.272 -8.929 0.871 1.00 96.50 101 VAL A CA 1
ATOM 764 C C . VAL A 1 101 ? -12.174 -7.913 2.010 1.00 96.50 101 VAL A C 1
ATOM 766 O O . VAL A 1 101 ? -12.508 -8.248 3.146 1.00 96.50 101 VAL A O 1
ATOM 769 N N . GLY A 1 102 ? -11.785 -6.670 1.716 1.00 95.75 102 GLY A N 1
ATOM 770 C CA . GLY A 1 102 ? -11.737 -5.595 2.709 1.00 95.75 102 GLY A CA 1
ATOM 771 C C . GLY A 1 102 ? -13.106 -5.324 3.341 1.00 95.75 102 GLY A C 1
ATOM 772 O O . GLY A 1 102 ? -13.208 -5.190 4.556 1.00 95.75 102 GLY A O 1
ATOM 773 N N . CYS A 1 103 ? -14.178 -5.340 2.544 1.00 96.44 103 CYS A N 1
ATOM 774 C CA . CYS A 1 103 ? -15.540 -5.131 3.036 1.00 96.44 103 CYS A CA 1
ATOM 775 C C . CYS A 1 103 ? -15.991 -6.266 3.962 1.00 96.44 103 CYS A C 1
ATOM 777 O O . CYS A 1 103 ? -16.546 -6.008 5.029 1.00 96.44 103 CYS A O 1
ATOM 779 N N . LEU A 1 104 ? -15.718 -7.521 3.593 1.00 95.69 104 LEU A N 1
ATOM 780 C CA . LEU A 1 104 ? -16.027 -8.674 4.441 1.00 95.69 104 LEU A CA 1
ATOM 781 C C . LEU A 1 104 ? -15.273 -8.618 5.775 1.00 95.69 104 LEU A C 1
ATOM 783 O O . LEU A 1 104 ? -15.857 -8.938 6.811 1.00 95.69 104 LEU A O 1
ATOM 787 N N . LEU A 1 105 ? -14.006 -8.190 5.760 1.00 94.00 105 LEU A N 1
ATOM 788 C CA . LEU A 1 105 ? -13.209 -8.004 6.974 1.00 94.00 105 LEU A CA 1
ATOM 789 C C . LEU A 1 105 ? -13.793 -6.917 7.873 1.00 94.00 105 LEU A C 1
ATOM 791 O O . LEU A 1 105 ? -13.990 -7.163 9.063 1.00 94.00 105 LEU A O 1
ATOM 795 N N . ASP A 1 106 ? -14.124 -5.758 7.310 1.00 93.75 106 ASP A N 1
ATOM 796 C CA . ASP A 1 106 ? -14.707 -4.651 8.067 1.00 93.75 106 ASP A CA 1
ATOM 797 C C . ASP A 1 106 ? -16.059 -5.038 8.670 1.00 93.75 106 ASP A C 1
ATOM 799 O O . ASP A 1 106 ? -16.278 -4.846 9.866 1.00 93.75 106 ASP A O 1
ATOM 803 N N . LEU A 1 107 ? -16.949 -5.658 7.887 1.00 94.69 107 LEU A N 1
ATOM 804 C CA . LEU A 1 107 ? -18.246 -6.138 8.375 1.00 94.69 107 LEU A CA 1
ATOM 805 C C . LEU A 1 107 ? -18.087 -7.162 9.502 1.00 94.69 107 LEU A C 1
ATOM 807 O O . LEU A 1 107 ? -18.779 -7.075 10.520 1.00 94.69 107 LEU A O 1
ATOM 811 N N . TYR A 1 108 ? -17.169 -8.119 9.342 1.00 93.25 108 TYR A N 1
ATOM 812 C CA . TYR A 1 108 ? -16.875 -9.118 10.367 1.00 93.25 108 TYR A CA 1
ATOM 813 C C . TYR A 1 108 ? -16.400 -8.463 11.668 1.00 93.25 108 TYR A C 1
ATOM 815 O O . TYR A 1 108 ? -16.882 -8.795 12.754 1.00 93.25 108 TYR A O 1
ATOM 823 N N . VAL A 1 109 ? -15.477 -7.512 11.554 1.00 91.62 109 VAL A N 1
ATOM 824 C CA . VAL A 1 109 ? -14.867 -6.815 12.687 1.00 91.62 109 VAL A CA 1
ATOM 825 C C . VAL A 1 109 ? -15.875 -5.934 13.409 1.00 91.62 109 VAL A C 1
ATOM 827 O O . VAL A 1 109 ? -15.925 -5.985 14.637 1.00 91.62 109 VAL A O 1
ATOM 830 N N . ILE A 1 110 ? -16.705 -5.191 12.673 1.00 90.56 110 ILE A N 1
ATOM 831 C CA . ILE A 1 110 ? -17.778 -4.362 13.234 1.00 90.56 110 ILE A CA 1
ATOM 832 C C . ILE A 1 110 ? -18.787 -5.249 13.970 1.00 90.56 110 ILE A C 1
ATOM 834 O O . ILE A 1 110 ? -19.145 -4.966 15.111 1.00 90.56 110 ILE A O 1
ATOM 838 N N . TYR A 1 111 ? -19.203 -6.365 13.362 1.00 91.50 111 TYR A N 1
ATOM 839 C CA . TYR A 1 111 ? -20.173 -7.278 13.972 1.00 91.50 111 TYR A CA 1
ATOM 840 C C . TYR A 1 111 ? -19.636 -7.965 15.236 1.00 91.50 111 TYR A C 1
ATOM 842 O O . TYR A 1 111 ? -20.383 -8.203 16.186 1.00 91.50 111 TYR A O 1
ATOM 850 N N . LYS A 1 112 ? -18.343 -8.306 15.262 1.00 90.38 112 LYS A N 1
ATOM 851 C CA . LYS A 1 112 ? -17.700 -8.973 16.406 1.00 90.38 112 LYS A CA 1
ATOM 852 C C . LYS A 1 112 ? -17.061 -8.012 17.408 1.00 90.38 112 LYS A C 1
ATOM 854 O O . LYS A 1 112 ? -16.628 -8.478 18.459 1.00 90.38 112 LYS A O 1
ATOM 859 N N . ASN A 1 113 ? -17.010 -6.716 17.103 1.00 87.12 113 ASN A N 1
ATOM 860 C CA . ASN A 1 113 ? -16.264 -5.700 17.843 1.00 87.12 113 ASN A CA 1
ATOM 861 C C . ASN A 1 113 ? -14.788 -6.096 18.082 1.00 87.12 113 ASN A C 1
ATOM 863 O O . ASN A 1 113 ? -14.288 -6.063 19.207 1.00 87.12 113 ASN A O 1
ATOM 867 N N . ARG A 1 114 ? -14.105 -6.562 17.025 1.00 88.50 114 ARG A N 1
ATOM 868 C CA . ARG A 1 114 ? -12.727 -7.105 17.074 1.00 88.50 114 ARG A CA 1
ATOM 869 C C . ARG A 1 114 ? -11.759 -6.331 16.179 1.00 88.50 114 ARG A C 1
ATOM 871 O O . ARG A 1 114 ? -11.149 -6.887 15.265 1.00 88.50 114 ARG A O 1
ATOM 878 N N . PHE A 1 115 ? -11.634 -5.025 16.412 1.00 86.88 115 PHE A N 1
ATOM 879 C CA . PHE A 1 115 ? -10.743 -4.153 15.630 1.00 86.88 115 PHE A CA 1
ATOM 880 C C . PHE A 1 115 ? -9.253 -4.497 15.795 1.00 86.88 115 PHE A C 1
ATOM 882 O O . PHE A 1 115 ? -8.445 -4.189 14.918 1.00 86.88 115 PHE A O 1
ATOM 889 N N . ASP A 1 116 ? -8.899 -5.231 16.854 1.00 86.00 116 ASP A N 1
ATOM 890 C CA . ASP A 1 116 ? -7.591 -5.868 17.031 1.00 86.00 116 ASP A CA 1
ATOM 891 C C . ASP A 1 116 ? -7.248 -6.814 15.869 1.00 86.00 116 ASP A C 1
ATOM 893 O O . ASP A 1 116 ? -6.130 -6.792 15.346 1.00 86.00 116 ASP A O 1
ATOM 897 N N . VAL A 1 117 ? -8.230 -7.600 15.416 1.00 87.69 117 VAL A N 1
ATOM 898 C CA . VAL A 1 117 ? -8.073 -8.533 14.293 1.00 87.69 117 VAL A CA 1
ATOM 899 C C . VAL A 1 117 ? -7.913 -7.771 12.982 1.00 87.69 117 VAL A C 1
ATOM 901 O O . VAL A 1 117 ? -7.078 -8.157 12.164 1.00 87.69 117 VAL A O 1
ATOM 904 N N . LEU A 1 118 ? -8.646 -6.668 12.792 1.00 88.56 118 LEU A N 1
ATOM 905 C CA . LEU A 1 118 ? -8.503 -5.827 11.599 1.00 88.56 118 LEU A CA 1
ATOM 906 C C . LEU A 1 118 ? -7.100 -5.232 11.516 1.00 88.56 118 LEU A C 1
ATOM 908 O O . LEU A 1 118 ? -6.443 -5.347 10.488 1.00 88.56 118 LEU A O 1
ATOM 912 N N . ALA A 1 119 ? -6.603 -4.672 12.620 1.00 86.12 119 ALA A N 1
ATOM 913 C CA . ALA A 1 119 ? -5.257 -4.120 12.683 1.00 86.12 119 ALA A CA 1
ATOM 914 C C . ALA A 1 119 ? -4.180 -5.187 12.430 1.00 86.12 119 ALA A C 1
ATOM 916 O O . ALA A 1 119 ? -3.239 -4.939 11.673 1.00 86.12 119 ALA A O 1
ATOM 917 N N . GLY A 1 120 ? -4.325 -6.381 13.016 1.00 88.56 120 GLY A N 1
ATOM 918 C CA . GLY A 1 120 ? -3.414 -7.503 12.777 1.00 88.56 120 GLY A CA 1
ATOM 919 C C . GLY A 1 120 ? -3.413 -7.957 11.316 1.00 88.56 120 GLY A C 1
ATOM 920 O O . GLY A 1 120 ? -2.355 -8.058 10.698 1.00 88.5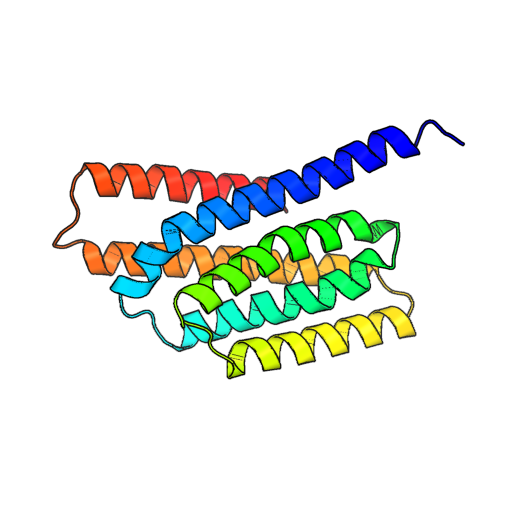6 120 GLY A O 1
ATOM 921 N N . THR A 1 121 ? -4.598 -8.147 10.738 1.00 89.62 121 THR A N 1
ATOM 922 C CA . THR A 1 121 ? -4.759 -8.586 9.342 1.00 89.62 121 THR A CA 1
ATOM 923 C C . THR A 1 121 ? -4.228 -7.532 8.366 1.00 89.62 121 THR A C 1
ATOM 925 O O . THR A 1 121 ? -3.516 -7.859 7.417 1.00 89.62 121 THR A O 1
ATOM 928 N N . SER A 1 122 ? -4.480 -6.251 8.638 1.00 88.44 122 SER A N 1
ATOM 929 C CA . SER A 1 122 ? -3.930 -5.128 7.878 1.00 88.44 122 SER A CA 1
ATOM 930 C C . SER A 1 122 ? -2.402 -5.107 7.874 1.00 88.44 122 SER A C 1
ATOM 932 O O . SER A 1 122 ? -1.808 -4.843 6.830 1.00 88.44 122 SER A O 1
ATOM 934 N N . ARG A 1 123 ? -1.738 -5.447 8.991 1.00 89.62 123 ARG A N 1
ATOM 935 C CA . ARG A 1 123 ? -0.269 -5.606 9.015 1.00 89.62 123 ARG A CA 1
ATOM 936 C C . ARG A 1 123 ? 0.192 -6.771 8.147 1.00 89.62 123 ARG A C 1
ATOM 938 O O . ARG A 1 123 ? 1.191 -6.639 7.442 1.00 89.62 123 ARG A O 1
ATOM 945 N N . THR A 1 124 ? -0.531 -7.891 8.147 1.00 90.62 124 THR A N 1
ATOM 946 C CA . THR A 1 124 ? -0.235 -9.020 7.253 1.00 90.62 124 THR A CA 1
ATOM 947 C C . THR A 1 124 ? -0.346 -8.607 5.787 1.00 90.62 124 THR A C 1
ATOM 949 O O . THR A 1 124 ? 0.563 -8.886 5.006 1.00 90.62 124 THR A O 1
ATOM 952 N N . PHE A 1 125 ? -1.397 -7.876 5.409 1.00 91.31 125 PHE A N 1
ATOM 953 C CA . PHE A 1 125 ? -1.525 -7.355 4.048 1.00 91.31 125 PHE A CA 1
ATOM 954 C C . PHE A 1 125 ? -0.451 -6.319 3.710 1.00 91.31 125 PHE A C 1
ATOM 956 O O . PHE A 1 125 ? 0.077 -6.352 2.603 1.00 91.31 125 PHE A O 1
ATOM 963 N N . LEU A 1 126 ? -0.071 -5.450 4.652 1.00 89.88 126 LEU A N 1
ATOM 964 C CA . LEU A 1 126 ? 1.034 -4.504 4.473 1.00 89.88 126 LEU A CA 1
ATOM 965 C C . LEU A 1 126 ? 2.364 -5.234 4.246 1.00 89.88 126 LEU A C 1
ATOM 967 O O . LEU A 1 126 ? 3.112 -4.889 3.336 1.00 89.88 126 LEU A O 1
ATOM 971 N N . THR A 1 127 ? 2.618 -6.303 4.999 1.00 91.00 127 THR A N 1
ATOM 972 C CA . THR A 1 127 ? 3.773 -7.189 4.785 1.00 91.00 127 THR A CA 1
ATOM 973 C C . THR A 1 127 ? 3.737 -7.786 3.378 1.00 91.00 127 THR A C 1
ATOM 975 O O . THR A 1 127 ? 4.713 -7.691 2.636 1.00 91.00 127 THR A O 1
ATOM 978 N N . GLY A 1 128 ? 2.591 -8.351 2.982 1.00 90.25 128 GLY A N 1
ATOM 979 C CA . GLY A 1 128 ? 2.381 -8.900 1.642 1.00 90.25 128 GLY A CA 1
ATOM 980 C C . GLY A 1 128 ? 2.608 -7.863 0.542 1.00 90.25 128 GLY A C 1
ATOM 981 O O . GLY A 1 128 ? 3.251 -8.167 -0.460 1.00 90.25 128 GLY A O 1
ATOM 982 N N . PHE A 1 129 ? 2.169 -6.623 0.760 1.00 90.56 129 PHE A N 1
ATOM 983 C CA . PHE A 1 129 ? 2.395 -5.501 -0.147 1.00 90.56 129 PHE A CA 1
ATOM 984 C C . PHE A 1 129 ? 3.880 -5.215 -0.337 1.00 90.56 129 PHE A C 1
ATOM 986 O O . PHE A 1 129 ? 4.336 -5.141 -1.474 1.00 90.56 129 PHE A O 1
ATOM 993 N N . PHE A 1 130 ? 4.653 -5.126 0.747 1.00 88.88 130 PHE A N 1
ATOM 994 C CA . PHE A 1 130 ? 6.101 -4.934 0.652 1.00 88.88 130 PHE A CA 1
ATOM 995 C C . PHE A 1 130 ? 6.801 -6.099 -0.049 1.00 88.88 130 PHE A C 1
ATOM 997 O O . PHE A 1 130 ? 7.692 -5.863 -0.865 1.00 88.88 130 PHE A O 1
ATOM 1004 N N . ILE A 1 131 ? 6.386 -7.342 0.208 1.00 89.62 131 ILE A N 1
ATOM 1005 C CA . ILE A 1 131 ? 6.939 -8.524 -0.469 1.00 89.62 131 ILE A CA 1
ATOM 1006 C C . ILE A 1 131 ? 6.654 -8.459 -1.972 1.00 89.62 131 ILE A C 1
ATOM 1008 O O . ILE A 1 131 ? 7.584 -8.551 -2.773 1.00 89.62 131 ILE A O 1
ATOM 1012 N N . ILE A 1 132 ? 5.394 -8.245 -2.363 1.00 88.06 132 ILE A N 1
ATOM 1013 C CA . ILE A 1 132 ? 4.991 -8.130 -3.771 1.00 88.06 132 ILE A CA 1
ATOM 1014 C C . ILE A 1 132 ? 5.737 -6.980 -4.441 1.00 88.06 132 ILE A C 1
ATOM 1016 O O . ILE A 1 132 ? 6.276 -7.160 -5.530 1.00 88.06 132 ILE A O 1
ATOM 1020 N N . PHE A 1 133 ? 5.844 -5.830 -3.774 1.00 84.31 133 PHE A N 1
ATOM 1021 C CA . PHE A 1 133 ? 6.566 -4.676 -4.297 1.00 84.31 133 PHE A CA 1
ATOM 1022 C C . PHE A 1 133 ? 8.069 -4.945 -4.444 1.00 84.31 133 PHE A C 1
ATOM 1024 O O . PHE A 1 133 ? 8.675 -4.509 -5.416 1.00 84.31 133 PHE A O 1
ATOM 1031 N N . THR A 1 134 ? 8.673 -5.708 -3.532 1.00 85.69 134 THR A N 1
ATOM 1032 C CA . THR A 1 134 ? 10.086 -6.114 -3.612 1.00 85.69 134 THR A CA 1
ATOM 1033 C C . THR A 1 134 ? 10.324 -7.049 -4.795 1.00 85.69 134 THR A C 1
ATOM 1035 O O . THR A 1 134 ? 11.203 -6.786 -5.614 1.00 85.69 134 THR A O 1
ATOM 1038 N N . VAL A 1 135 ? 9.515 -8.110 -4.919 1.00 84.94 135 VAL A N 1
ATOM 1039 C CA . VAL A 1 135 ? 9.578 -9.063 -6.043 1.00 84.94 135 VAL A CA 1
ATOM 1040 C C . VAL A 1 135 ? 9.415 -8.325 -7.364 1.00 84.94 135 VAL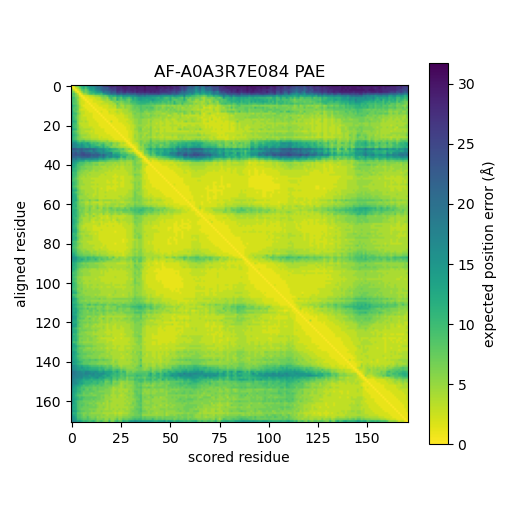 A C 1
ATOM 1042 O O . VAL A 1 135 ? 10.179 -8.544 -8.306 1.00 84.94 135 VAL A O 1
ATOM 1045 N N . TYR A 1 136 ? 8.456 -7.404 -7.403 1.00 79.94 136 TYR A N 1
ATOM 1046 C CA . TYR A 1 136 ? 8.231 -6.533 -8.537 1.00 79.94 136 TYR A CA 1
ATOM 1047 C C . TYR A 1 136 ? 9.508 -5.765 -8.901 1.00 79.94 136 TYR A C 1
ATOM 1049 O O . TYR A 1 136 ? 9.954 -5.795 -10.051 1.00 79.94 136 TYR A O 1
ATOM 1057 N N . LEU A 1 137 ? 10.081 -5.048 -7.932 1.00 80.25 137 LEU A N 1
ATOM 1058 C CA . LEU A 1 137 ? 11.230 -4.171 -8.140 1.00 80.25 137 LEU A CA 1
ATOM 1059 C C . LEU A 1 137 ? 12.417 -4.944 -8.711 1.00 80.25 137 LEU A C 1
ATOM 1061 O O . LEU A 1 137 ? 13.035 -4.523 -9.690 1.00 80.25 137 LEU A O 1
ATOM 1065 N N . SER A 1 138 ? 12.694 -6.106 -8.117 1.00 83.94 138 SER A N 1
ATOM 1066 C CA . SER A 1 138 ? 13.742 -7.018 -8.557 1.00 83.94 138 SER A CA 1
ATOM 1067 C C . SER A 1 138 ? 13.494 -7.513 -9.979 1.00 83.94 138 SER A C 1
ATOM 1069 O O . SER A 1 138 ? 14.4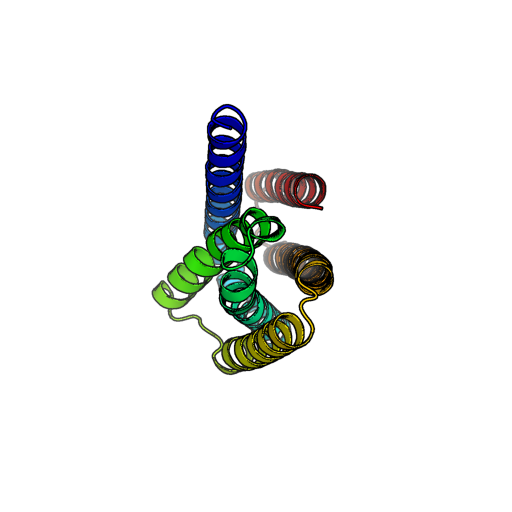15 -7.484 -10.791 1.00 83.94 138 SER A O 1
ATOM 1071 N N . TYR A 1 139 ? 12.263 -7.909 -10.319 1.00 81.75 139 TYR A N 1
ATOM 1072 C CA . TYR A 1 139 ? 11.925 -8.354 -11.672 1.00 81.75 139 TYR A CA 1
ATOM 1073 C C . TYR A 1 139 ? 12.139 -7.249 -12.716 1.00 81.75 139 TYR A C 1
ATOM 1075 O O . TYR A 1 139 ? 12.794 -7.479 -13.733 1.00 81.75 139 TYR A O 1
ATOM 1083 N N . GLY A 1 140 ? 11.639 -6.037 -12.452 1.00 79.06 140 GLY A N 1
ATOM 1084 C CA . GLY A 1 140 ? 11.801 -4.898 -13.359 1.00 79.06 140 GLY A CA 1
ATOM 1085 C C . GLY A 1 140 ? 13.270 -4.551 -13.607 1.00 79.06 140 GLY A C 1
ATOM 1086 O O . GLY A 1 140 ? 13.670 -4.325 -14.749 1.00 79.06 140 GLY A O 1
ATOM 1087 N N . PHE A 1 141 ? 14.092 -4.590 -12.556 1.00 79.88 141 PHE A N 1
ATOM 1088 C CA . PHE A 1 141 ? 15.534 -4.371 -12.666 1.00 79.88 141 PHE A CA 1
ATOM 1089 C C . PHE A 1 141 ? 16.239 -5.476 -13.464 1.00 79.88 141 PHE A C 1
ATOM 1091 O O . PHE A 1 141 ? 17.035 -5.175 -14.353 1.00 79.88 141 PHE A O 1
ATOM 1098 N N . LEU A 1 142 ? 15.914 -6.748 -13.205 1.00 83.44 142 LEU A N 1
ATOM 1099 C CA . LEU A 1 142 ? 16.476 -7.886 -13.941 1.00 83.44 142 LEU A CA 1
ATOM 1100 C C . LEU A 1 142 ? 16.150 -7.828 -15.440 1.00 83.44 142 LEU A C 1
ATOM 1102 O O . LEU A 1 142 ? 17.005 -8.151 -16.260 1.00 83.44 142 LEU A O 1
ATOM 1106 N N . MET A 1 143 ? 14.953 -7.368 -15.811 1.00 80.31 143 MET A N 1
ATOM 1107 C CA . MET A 1 143 ? 14.569 -7.221 -17.221 1.00 80.31 143 MET A CA 1
ATOM 1108 C C . MET A 1 143 ? 15.321 -6.098 -17.944 1.00 80.31 143 MET A C 1
ATOM 1110 O O . MET A 1 143 ? 15.525 -6.171 -19.154 1.00 80.31 143 MET A O 1
ATOM 1114 N N . GLN A 1 144 ? 15.762 -5.071 -17.219 1.00 78.25 144 GLN A N 1
ATOM 1115 C CA . GLN A 1 144 ? 16.510 -3.943 -17.784 1.00 78.25 144 GLN A CA 1
ATOM 1116 C C . GLN A 1 144 ? 18.027 -4.130 -17.715 1.00 78.25 144 GLN A C 1
ATOM 1118 O O . GLN A 1 144 ? 18.760 -3.336 -18.305 1.00 78.25 144 GLN A O 1
ATOM 1123 N N . LEU A 1 145 ? 18.499 -5.191 -17.056 1.00 79.69 145 LEU A N 1
ATOM 1124 C CA . LEU A 1 145 ? 19.910 -5.493 -16.804 1.00 79.69 145 LEU A CA 1
ATOM 1125 C C . LEU A 1 145 ? 20.828 -5.368 -18.043 1.00 79.69 145 LEU A C 1
ATOM 1127 O O . LEU A 1 145 ? 21.920 -4.826 -17.887 1.00 79.69 145 LEU A O 1
ATOM 1131 N N . PRO A 1 146 ? 20.409 -5.740 -19.275 1.00 78.94 146 PRO A N 1
ATOM 1132 C CA . PRO A 1 146 ? 21.222 -5.538 -20.485 1.00 78.94 146 PRO A CA 1
ATOM 1133 C C . PRO A 1 146 ? 21.483 -4.067 -20.862 1.00 78.94 146 PRO A C 1
ATOM 1135 O O . PRO A 1 146 ? 22.416 -3.773 -21.603 1.00 78.94 146 PRO A O 1
ATOM 1138 N N . SER A 1 147 ? 20.646 -3.147 -20.382 1.00 79.38 147 SER A N 1
ATOM 1139 C CA . SER A 1 147 ? 20.649 -1.712 -20.717 1.00 79.38 147 SER A CA 1
ATOM 1140 C C . SER A 1 147 ? 20.913 -0.798 -19.515 1.00 79.38 147 SER A C 1
ATOM 1142 O O . SER A 1 147 ? 20.849 0.424 -19.637 1.00 79.38 147 SER A O 1
ATOM 1144 N N . VAL A 1 148 ? 21.180 -1.376 -18.343 1.00 80.44 148 VAL A N 1
ATOM 1145 C CA . VAL A 1 148 ? 21.311 -0.639 -17.084 1.00 80.44 148 VAL A CA 1
ATOM 1146 C C . VAL A 1 148 ? 22.669 0.060 -17.003 1.00 80.44 148 VAL A C 1
ATOM 1148 O O . VAL A 1 148 ? 23.724 -0.562 -17.125 1.00 80.44 148 VAL A O 1
ATOM 1151 N N . SER A 1 149 ? 22.650 1.370 -16.750 1.00 84.94 149 SER A N 1
ATOM 1152 C CA . SER A 1 149 ? 23.865 2.130 -16.449 1.00 84.94 149 SER A CA 1
ATOM 1153 C C . SER A 1 149 ? 24.282 1.942 -14.986 1.00 84.94 149 SER A C 1
ATOM 1155 O O . SER A 1 149 ? 23.452 1.649 -14.124 1.00 84.94 149 SER A O 1
ATOM 1157 N N . ALA A 1 150 ? 25.553 2.204 -14.657 1.00 83.88 150 ALA A N 1
ATOM 1158 C CA . ALA A 1 150 ? 26.013 2.196 -13.263 1.00 83.88 150 ALA A CA 1
ATOM 1159 C C . ALA A 1 150 ? 25.170 3.124 -12.363 1.00 83.88 150 ALA A C 1
ATOM 1161 O O . ALA A 1 150 ? 24.901 2.804 -11.208 1.00 83.88 150 ALA A O 1
ATOM 1162 N N . MET A 1 151 ? 24.695 4.250 -12.906 1.00 81.81 151 MET A N 1
ATOM 1163 C CA . MET A 1 151 ? 23.837 5.188 -12.183 1.00 81.81 151 MET A CA 1
ATOM 1164 C C . MET A 1 151 ? 22.461 4.592 -11.850 1.00 81.81 151 MET A C 1
ATOM 1166 O O . MET A 1 151 ? 21.909 4.893 -10.792 1.00 81.81 151 MET A O 1
ATOM 1170 N N . ASP A 1 152 ? 21.916 3.726 -12.702 1.00 79.38 152 ASP A N 1
ATOM 1171 C CA . ASP A 1 152 ? 20.635 3.059 -12.444 1.00 79.38 152 ASP A CA 1
ATOM 1172 C C . ASP A 1 152 ? 20.774 1.937 -11.409 1.00 79.38 152 ASP A C 1
ATOM 1174 O O . ASP A 1 152 ? 19.880 1.765 -10.580 1.00 79.38 152 ASP A O 1
ATOM 1178 N N . VAL A 1 153 ? 21.931 1.266 -11.358 1.00 82.38 153 VAL A N 1
ATOM 1179 C CA . VAL A 1 153 ? 22.270 0.327 -10.272 1.00 82.38 153 VAL A CA 1
ATOM 1180 C C . VAL A 1 153 ? 22.295 1.042 -8.919 1.00 82.38 153 VAL A C 1
ATOM 1182 O O . VAL A 1 153 ? 21.678 0.572 -7.964 1.00 82.38 153 VAL A O 1
ATOM 1185 N N . TYR A 1 154 ? 22.953 2.204 -8.820 1.00 83.12 154 TYR A N 1
ATOM 1186 C CA . TYR A 1 154 ? 22.981 2.973 -7.569 1.00 83.12 154 TYR A CA 1
ATOM 1187 C C . TYR A 1 154 ? 21.585 3.413 -7.126 1.00 83.12 154 TYR A C 1
ATOM 1189 O O . TYR A 1 154 ? 21.242 3.274 -5.950 1.00 83.12 154 TYR A O 1
ATOM 1197 N N . LYS A 1 155 ? 20.759 3.902 -8.061 1.00 81.50 155 LYS A N 1
ATOM 1198 C CA . LYS A 1 155 ? 19.360 4.243 -7.769 1.00 81.50 155 LYS A CA 1
ATOM 1199 C C . LYS A 1 155 ? 18.606 3.028 -7.246 1.00 81.50 155 LYS A C 1
ATOM 1201 O O . LYS A 1 155 ? 17.938 3.153 -6.227 1.00 81.50 155 LYS A O 1
ATOM 1206 N N . PHE A 1 156 ? 18.747 1.871 -7.891 1.00 82.44 156 PHE A N 1
ATOM 1207 C CA . PHE A 1 156 ? 18.106 0.632 -7.458 1.00 82.44 156 PHE A CA 1
ATOM 1208 C C . PHE A 1 156 ? 18.508 0.245 -6.028 1.00 82.44 156 PHE A C 1
ATOM 1210 O O . PHE A 1 156 ? 17.632 -0.004 -5.204 1.00 82.44 156 PHE A O 1
ATOM 1217 N N . ILE A 1 157 ? 19.804 0.271 -5.697 1.00 84.56 157 ILE A N 1
ATOM 1218 C CA . ILE A 1 157 ? 20.301 -0.067 -4.350 1.00 84.56 157 ILE A CA 1
ATOM 1219 C C . ILE A 1 157 ? 19.728 0.878 -3.288 1.00 84.56 157 ILE A C 1
ATOM 1221 O O . ILE A 1 157 ? 19.206 0.411 -2.276 1.00 84.56 157 ILE A O 1
ATOM 1225 N N . ILE A 1 158 ? 19.797 2.196 -3.515 1.00 84.12 158 ILE A N 1
ATOM 1226 C CA . ILE A 1 158 ? 19.268 3.205 -2.576 1.00 84.12 158 ILE A CA 1
ATOM 1227 C C . ILE A 1 158 ? 17.785 2.952 -2.309 1.00 84.12 158 ILE A C 1
ATOM 1229 O O . ILE A 1 158 ? 17.303 3.042 -1.183 1.00 84.12 158 ILE A O 1
ATOM 1233 N N . LEU A 1 159 ? 17.063 2.626 -3.367 1.00 80.00 159 LEU A N 1
ATOM 1234 C CA . LEU A 1 159 ? 15.627 2.473 -3.352 1.00 80.00 159 LEU A CA 1
ATOM 1235 C C . LEU A 1 159 ? 15.188 1.168 -2.686 1.00 80.00 159 LEU A C 1
ATOM 1237 O O . LEU A 1 159 ? 14.230 1.164 -1.918 1.00 80.00 159 LEU A O 1
ATOM 1241 N N . PHE A 1 160 ? 15.938 0.090 -2.904 1.00 83.62 160 PHE A N 1
ATOM 1242 C CA . PHE A 1 160 ? 15.769 -1.177 -2.203 1.00 83.62 160 PHE A CA 1
ATOM 1243 C C . PHE A 1 160 ? 16.066 -1.026 -0.703 1.00 83.62 160 PHE A C 1
ATOM 1245 O O . PHE A 1 160 ? 15.283 -1.470 0.134 1.00 83.62 160 PHE A O 1
ATOM 1252 N N . ALA A 1 161 ? 17.149 -0.323 -0.349 1.00 85.44 161 ALA A N 1
ATOM 1253 C CA . ALA A 1 161 ? 17.491 -0.021 1.041 1.00 85.44 161 ALA A CA 1
ATOM 1254 C C . ALA A 1 161 ? 16.409 0.824 1.727 1.00 85.44 161 ALA A C 1
ATOM 1256 O O . ALA A 1 161 ? 16.054 0.575 2.881 1.00 85.44 161 ALA A O 1
ATOM 1257 N N . LEU A 1 162 ? 15.846 1.798 1.012 1.00 84.44 162 LEU A N 1
ATOM 1258 C CA . LEU A 1 162 ? 14.762 2.629 1.513 1.00 84.44 162 LEU A CA 1
ATOM 1259 C C . LEU A 1 162 ? 13.458 1.833 1.672 1.00 84.44 162 LEU A C 1
ATOM 1261 O O . LEU A 1 162 ? 12.782 1.994 2.684 1.00 84.44 162 LEU A O 1
ATOM 1265 N N . LEU A 1 163 ? 13.134 0.934 0.737 1.00 83.38 163 LEU A N 1
ATOM 1266 C CA . LEU A 1 163 ? 11.980 0.038 0.849 1.00 83.38 163 LEU A CA 1
ATOM 1267 C C . LEU A 1 163 ? 12.093 -0.862 2.088 1.00 83.38 163 LEU A C 1
ATOM 1269 O O . LEU A 1 163 ? 11.141 -0.952 2.858 1.00 83.38 163 LEU A O 1
ATOM 1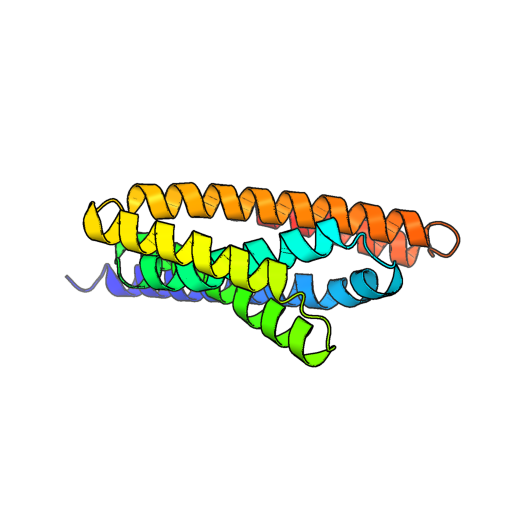273 N N . ILE A 1 164 ? 13.265 -1.467 2.317 1.00 84.50 164 ILE A N 1
ATOM 1274 C CA . ILE A 1 164 ? 13.539 -2.283 3.511 1.00 84.50 164 ILE A CA 1
ATOM 1275 C C . ILE A 1 164 ? 13.440 -1.436 4.782 1.00 84.50 164 ILE A C 1
ATOM 1277 O O . ILE A 1 164 ? 12.829 -1.861 5.759 1.00 84.50 164 ILE A O 1
ATOM 1281 N N . SER A 1 165 ? 14.010 -0.229 4.774 1.00 85.19 165 SER A N 1
ATOM 1282 C CA . SER A 1 165 ? 13.954 0.670 5.932 1.00 85.19 165 SER A CA 1
ATOM 1283 C C . SER A 1 165 ? 12.512 1.040 6.281 1.00 85.19 165 SER A C 1
ATOM 1285 O O . SER A 1 165 ? 12.146 1.049 7.453 1.00 85.19 165 SER A O 1
ATOM 1287 N N . LEU A 1 166 ? 11.677 1.301 5.270 1.00 81.94 166 LEU A N 1
ATOM 1288 C 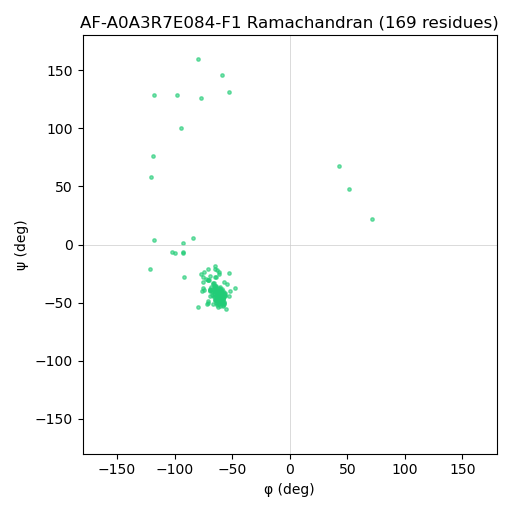CA . LEU A 1 166 ? 10.254 1.588 5.454 1.00 81.94 166 LEU A CA 1
ATOM 1289 C C . LEU A 1 166 ? 9.469 0.356 5.905 1.00 81.94 166 LEU A C 1
ATOM 1291 O O . LEU A 1 166 ? 8.618 0.488 6.777 1.00 81.94 166 LEU A O 1
ATOM 1295 N N . TYR A 1 167 ? 9.781 -0.827 5.374 1.00 85.12 167 TYR A N 1
ATOM 1296 C CA . TYR A 1 167 ? 9.205 -2.087 5.843 1.00 85.12 167 TYR A CA 1
ATOM 1297 C C . TYR A 1 167 ? 9.472 -2.295 7.340 1.00 85.12 167 TYR A C 1
ATOM 1299 O O . TYR A 1 167 ? 8.533 -2.530 8.090 1.00 85.12 167 TYR A O 1
ATOM 1307 N N . ILE A 1 168 ? 10.723 -2.126 7.785 1.00 84.00 168 ILE A N 1
ATOM 1308 C CA . ILE A 1 168 ? 11.110 -2.266 9.200 1.00 84.00 168 ILE A CA 1
ATOM 1309 C C . ILE A 1 168 ? 10.443 -1.198 10.076 1.00 84.00 168 ILE A C 1
ATOM 1311 O O . ILE A 1 168 ? 10.095 -1.470 11.217 1.00 84.00 168 ILE A O 1
ATOM 1315 N N . LEU A 1 169 ? 10.273 0.024 9.568 1.00 80.25 169 LEU A N 1
ATOM 1316 C CA . LEU A 1 169 ? 9.689 1.123 10.338 1.00 80.25 169 LEU A CA 1
ATOM 1317 C C . LEU A 1 169 ? 8.165 0.997 10.515 1.00 80.25 169 LEU A C 1
ATOM 1319 O O . LEU A 1 169 ? 7.608 1.592 11.437 1.00 80.25 169 LEU A O 1
ATOM 1323 N N . LEU A 1 170 ? 7.489 0.271 9.622 1.00 74.81 170 LEU A N 1
ATOM 1324 C CA . LEU A 1 170 ? 6.027 0.172 9.577 1.00 74.81 170 LEU A CA 1
ATOM 1325 C C . LEU A 1 170 ? 5.460 -1.135 10.162 1.00 74.81 170 LEU A C 1
ATOM 1327 O O . LEU A 1 170 ? 4.235 -1.239 10.283 1.00 74.81 170 LEU A O 1
ATOM 1331 N N . LEU A 1 171 ? 6.311 -2.102 10.524 1.00 73.69 171 LEU A N 1
ATOM 1332 C CA . LEU A 1 171 ? 5.950 -3.405 11.107 1.00 73.69 171 LEU A CA 1
ATOM 1333 C C . LEU A 1 171 ? 6.395 -3.531 12.563 1.00 73.69 171 LEU A C 1
ATOM 1335 O O . LEU A 1 171 ? 5.563 -4.024 13.361 1.00 73.69 171 LEU A O 1
#

pLDDT: mean 85.1, std 10.26, range [40.5, 97.94]

Foldseek 3Di:
DPVVPVVLVVLLVVLLVLLLVLQVLLLVCCVLLVVLPDDVVLLLQLLLLLLLLQLLLVLQCVDPVSNSVSSSSCSNNVSNVVSCVVVVHHDVNSNVNSNVVNNVLSVVCVVVVPVVVSSVVSLVSVLVNLVSSLVSLVSSCVSCVVPDDPVNVVVSVVSSVVSVVSNVVVD

Solvent-accessible surface area (backbone atoms only — not comparable to full-atom values): 8770 Å² total; per-residue (Å²): 143,66,75,69,55,60,63,48,49,53,50,42,54,46,32,32,51,51,17,38,53,51,23,54,54,53,54,73,46,44,62,57,47,68,74,52,66,62,59,66,66,60,52,26,53,51,30,15,50,36,20,23,29,49,38,36,13,56,51,24,49,75,37,82,92,36,22,52,59,11,43,23,34,33,29,30,27,5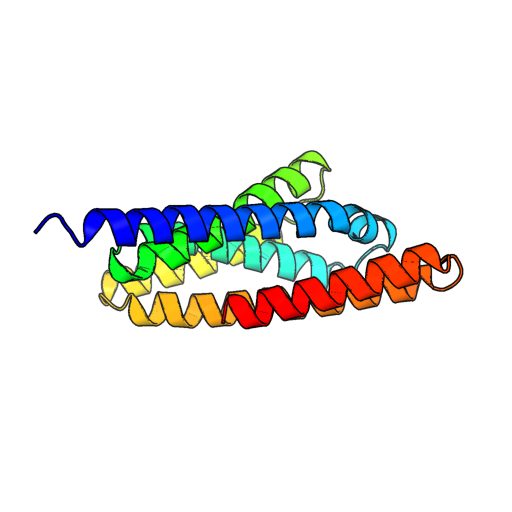1,58,42,51,52,50,30,51,75,72,72,59,70,50,62,70,22,24,53,54,13,32,52,52,14,46,53,50,34,53,50,25,64,75,66,71,35,60,68,56,52,53,53,51,51,50,53,50,50,52,50,47,54,52,52,52,48,56,48,52,52,50,32,51,62,72,41,53,95,75,59,49,76,69,52,53,53,52,50,52,56,49,52,54,47,51,51,52,50,52,66,74,75,108

Secondary structure (DSSP, 8-state):
--HHHHHHHHHHHHHHHHHHHHHHHHHHHHHHHHHTT--HHHHHHHHHHHHHHHHHHHHHHHSTTTHHHHHHHHHHHHHHHHHHHHTT---HHHHHHHHHHHHHHHHHHHHHT-HHHHHHHHHHHHHHHHHHHHHHHHHHHHHHGGG--HHHHHHHHHHHHHHHHHHHHH-

Radius of gyration: 17.01 Å; Cα contacts (8 Å, |Δi|>4): 171; chains: 1; bounding box: 46×29×50 Å

Nearest PDB structures (foldseek):
  6que-assembly1_B  TM=4.111E-01  e=1.964E+00  Ovis aries